Protein AF-A0A9E0CCC2-F1 (afdb_monomer_lite)

Radius of gyration: 22.91 Å; chains: 1; bounding box: 28×56×61 Å

pLDDT: mean 71.47, std 16.63, range [40.25, 92.56]

Foldseek 3Di:
DDDDDDPPCPDDPDDPPVVPPVQPPPPQLLPGDLLVLLCCCVPPPPDVRSVVSCVVVVRPSVVSVVPDDD

Sequence (70 aa):
MRFFLLPSLLLLCACVTDDIRAPSLSGNPSKMSADTLCYRAAYAKEDPALIEEVKARNLDCGAILDSQPF

Structure (mmCIF, N/CA/C/O backbone):
data_AF-A0A9E0CCC2-F1
#
_entry.id   AF-A0A9E0CCC2-F1
#
loop_
_atom_site.group_PDB
_atom_site.id
_atom_site.type_symbol
_atom_site.label_atom_id
_atom_site.label_alt_id
_atom_site.label_comp_id
_atom_site.label_asym_id
_atom_site.label_entity_id
_atom_site.label_seq_id
_atom_site.pdbx_PDB_ins_code
_atom_site.Cartn_x
_atom_site.Cartn_y
_atom_site.Cartn_z
_atom_site.occupancy
_atom_site.B_iso_or_equiv
_atom_site.auth_seq_id
_atom_site.auth_comp_id
_atom_site.auth_asym_id
_atom_site.auth_atom_id
_atom_site.pdbx_PDB_model_num
ATOM 1 N N . MET A 1 1 ? 16.248 51.173 -47.760 1.00 40.25 1 MET A N 1
ATOM 2 C CA . MET A 1 1 ? 15.775 49.930 -48.405 1.00 40.25 1 MET A CA 1
ATOM 3 C C . MET A 1 1 ? 15.919 48.783 -47.417 1.00 40.25 1 MET A C 1
ATOM 5 O O . MET A 1 1 ? 17.003 48.614 -46.884 1.00 40.25 1 MET A O 1
ATOM 9 N N . ARG A 1 2 ? 14.817 48.048 -47.210 1.00 46.53 2 ARG A N 1
ATOM 10 C CA . ARG A 1 2 ? 14.685 46.718 -46.580 1.00 46.53 2 ARG A CA 1
ATOM 11 C C . ARG A 1 2 ? 15.123 46.566 -45.113 1.00 46.53 2 ARG A C 1
ATOM 13 O O . ARG A 1 2 ? 16.190 46.054 -44.805 1.00 46.53 2 ARG A O 1
ATOM 20 N N . PHE A 1 3 ? 14.186 46.922 -44.232 1.00 45.62 3 PHE A N 1
ATOM 21 C CA . PHE A 1 3 ? 14.016 46.303 -42.917 1.00 45.62 3 PHE A CA 1
ATOM 22 C C . PHE A 1 3 ? 13.706 44.810 -43.106 1.00 45.62 3 PHE A C 1
ATOM 24 O O . PHE A 1 3 ? 12.732 44.468 -43.779 1.00 45.62 3 PHE A O 1
ATOM 31 N N . PHE A 1 4 ? 14.537 43.929 -42.548 1.00 53.94 4 PHE A N 1
ATOM 32 C CA . PHE A 1 4 ? 14.248 42.498 -42.490 1.00 53.94 4 PHE A CA 1
ATOM 33 C C . PHE A 1 4 ? 13.312 42.220 -41.311 1.00 53.94 4 PHE A C 1
ATOM 35 O O . PHE A 1 4 ? 13.678 42.373 -40.149 1.00 53.94 4 PHE A O 1
ATOM 42 N N 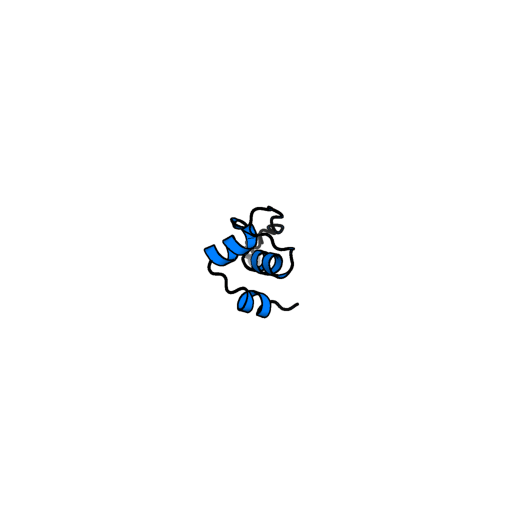. LEU A 1 5 ? 12.084 41.839 -41.655 1.00 56.09 5 LEU A N 1
ATOM 43 C CA . LEU A 1 5 ? 11.092 41.235 -40.777 1.00 56.09 5 LEU A CA 1
ATOM 44 C C . LEU A 1 5 ? 11.487 39.779 -40.504 1.00 56.09 5 LEU A C 1
ATOM 46 O O . LEU A 1 5 ? 11.608 39.005 -41.449 1.00 56.09 5 LEU A O 1
ATOM 50 N N . LEU A 1 6 ? 11.604 39.403 -39.233 1.00 55.88 6 LEU A N 1
ATOM 51 C CA . LEU A 1 6 ? 11.387 38.039 -38.742 1.00 55.88 6 LEU A CA 1
ATOM 52 C C . LEU A 1 6 ? 10.814 38.169 -37.321 1.00 55.88 6 LEU A C 1
ATOM 54 O O . LEU A 1 6 ? 11.557 38.497 -36.396 1.00 55.88 6 LEU A O 1
ATOM 58 N N . PRO A 1 7 ? 9.494 37.993 -37.127 1.00 53.03 7 PRO A N 1
ATOM 59 C CA . PRO A 1 7 ? 8.920 37.940 -35.797 1.00 53.03 7 PRO A CA 1
ATOM 60 C C . PRO A 1 7 ? 9.259 36.566 -35.220 1.00 53.03 7 PRO A C 1
ATOM 62 O O . PRO A 1 7 ? 8.678 35.555 -35.613 1.00 53.03 7 PRO A O 1
ATOM 65 N N . SER A 1 8 ? 10.226 36.520 -34.305 1.00 55.34 8 SER A N 1
ATOM 66 C CA . SER A 1 8 ? 10.461 35.350 -33.462 1.00 55.34 8 SER A CA 1
ATOM 67 C C . SER A 1 8 ? 9.253 35.163 -32.550 1.00 55.34 8 SER A C 1
ATOM 69 O O . SER A 1 8 ? 9.182 35.699 -31.447 1.00 55.34 8 SER A O 1
ATOM 71 N N . LEU A 1 9 ? 8.278 34.418 -33.059 1.00 60.28 9 LEU A N 1
ATOM 72 C CA . LEU A 1 9 ? 7.139 33.894 -32.330 1.00 60.28 9 LEU A CA 1
ATOM 73 C C . LEU A 1 9 ? 7.652 32.772 -31.410 1.00 60.28 9 LEU A C 1
ATOM 75 O O . LEU A 1 9 ? 7.489 31.589 -31.695 1.00 60.28 9 LEU A O 1
ATOM 79 N N . LEU A 1 10 ? 8.339 33.135 -30.326 1.00 58.88 10 LEU A N 1
ATOM 80 C CA . LEU A 1 10 ? 8.611 32.197 -29.240 1.00 58.88 10 LEU A CA 1
ATOM 81 C C . LEU A 1 10 ? 7.322 32.066 -28.434 1.00 58.88 10 LEU A C 1
ATOM 83 O O . LEU A 1 10 ? 7.052 32.825 -27.504 1.00 58.88 10 LEU A O 1
ATOM 87 N N . LEU A 1 11 ? 6.489 31.135 -28.906 1.00 57.84 11 LEU A N 1
ATOM 88 C CA . LEU A 1 11 ? 5.297 30.665 -28.226 1.00 57.84 11 LEU A CA 1
ATOM 89 C C . LEU A 1 11 ? 5.637 30.306 -26.779 1.00 57.84 11 LEU A C 1
ATOM 91 O O . LEU A 1 11 ? 6.617 29.618 -26.495 1.00 57.84 11 LEU A O 1
ATOM 95 N N . LEU A 1 12 ? 4.763 30.768 -25.894 1.00 54.53 12 LEU A N 1
ATOM 96 C CA . LEU A 1 12 ? 4.701 30.426 -24.489 1.00 54.53 12 LEU A CA 1
ATOM 97 C C . LEU A 1 12 ? 4.704 28.898 -24.306 1.00 54.53 12 LEU A C 1
ATOM 99 O O . LEU A 1 12 ? 3.685 28.249 -24.531 1.00 54.53 12 LEU A O 1
ATOM 103 N N . CYS A 1 13 ? 5.799 28.340 -23.792 1.00 54.94 13 CYS A N 1
ATOM 104 C CA . CYS A 1 13 ? 5.744 27.096 -23.024 1.00 54.94 13 CYS A CA 1
ATOM 105 C C . CYS A 1 13 ? 5.268 27.430 -21.604 1.00 54.94 13 CYS A C 1
ATOM 107 O O . CYS A 1 13 ? 6.045 27.467 -20.654 1.00 54.94 13 CYS A O 1
ATOM 109 N N . ALA A 1 14 ? 3.978 27.741 -21.483 1.00 55.66 14 ALA A N 1
ATOM 110 C CA . ALA A 1 14 ? 3.260 27.565 -20.231 1.00 55.66 14 ALA A CA 1
ATOM 111 C C . ALA A 1 14 ? 2.919 26.072 -20.057 1.00 55.66 14 ALA A C 1
ATOM 113 O O . ALA A 1 14 ? 2.856 25.340 -21.041 1.00 55.66 14 ALA A O 1
ATOM 114 N N . CYS A 1 15 ? 2.647 25.675 -18.810 1.00 57.09 15 CYS A N 1
ATOM 115 C CA . CYS A 1 15 ? 2.178 24.355 -18.359 1.00 57.09 15 CYS A CA 1
ATOM 116 C C . CYS A 1 15 ? 3.250 23.357 -17.896 1.00 57.09 15 CYS A C 1
ATOM 118 O O . CYS A 1 15 ? 3.215 22.195 -18.279 1.00 57.09 15 CYS A O 1
ATOM 120 N N . VAL A 1 16 ? 4.114 23.762 -16.964 1.00 51.84 16 VAL A N 1
ATOM 121 C CA . VAL A 1 16 ? 4.508 22.838 -15.885 1.00 51.84 16 VAL A CA 1
ATOM 122 C C . VAL A 1 16 ? 4.385 23.575 -14.551 1.00 51.84 16 VAL A C 1
ATOM 124 O O . VAL A 1 16 ? 5.363 23.909 -13.894 1.00 51.84 16 VAL A O 1
ATOM 127 N N . THR A 1 17 ? 3.150 23.883 -14.155 1.00 52.88 17 THR A N 1
ATOM 128 C CA . THR A 1 17 ? 2.812 23.848 -12.729 1.00 52.88 17 THR A CA 1
ATOM 129 C C . THR A 1 17 ? 2.619 22.377 -12.396 1.00 52.88 17 THR A C 1
ATOM 131 O O . THR A 1 17 ? 1.488 21.894 -12.364 1.00 52.88 17 THR A O 1
ATOM 134 N N . A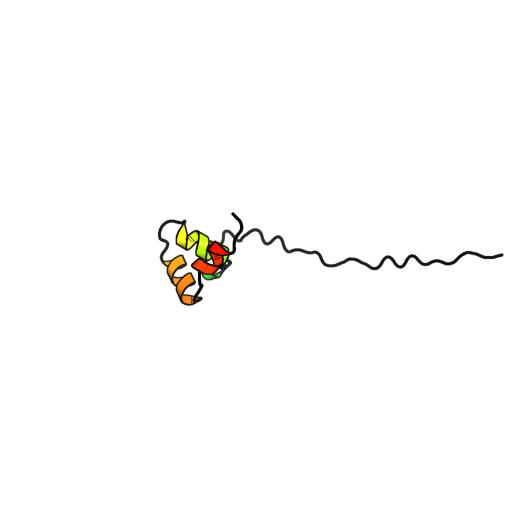SP A 1 18 ? 3.726 21.645 -12.262 1.00 42.50 18 ASP A N 1
ATOM 135 C CA . ASP A 1 18 ? 3.666 20.371 -11.564 1.00 42.50 18 ASP A CA 1
ATOM 136 C C . ASP A 1 18 ? 3.449 20.753 -10.108 1.00 42.50 18 ASP A C 1
ATOM 138 O O . ASP A 1 18 ? 4.320 21.312 -9.437 1.00 42.50 18 ASP A O 1
ATOM 142 N N . ASP A 1 19 ? 2.188 20.635 -9.716 1.00 45.75 19 ASP A N 1
ATOM 143 C CA . ASP A 1 19 ? 1.695 20.693 -8.359 1.00 45.75 19 ASP A CA 1
ATOM 144 C C . ASP A 1 19 ? 2.596 19.749 -7.551 1.00 45.75 19 ASP A C 1
ATOM 146 O O . ASP A 1 19 ? 2.342 18.548 -7.481 1.00 45.75 19 ASP A O 1
ATOM 150 N N . ILE A 1 20 ? 3.684 20.272 -6.967 1.00 50.72 20 ILE A N 1
ATOM 151 C CA . ILE A 1 20 ? 4.427 19.579 -5.915 1.00 50.72 20 ILE A CA 1
ATOM 152 C C . ILE A 1 20 ? 3.481 19.582 -4.717 1.00 50.72 20 ILE A C 1
ATOM 154 O O . ILE A 1 20 ? 3.630 20.329 -3.748 1.00 50.72 20 ILE A O 1
ATOM 158 N N . ARG A 1 21 ? 2.441 18.756 -4.816 1.00 48.25 21 ARG A N 1
ATOM 159 C CA . ARG A 1 21 ? 1.648 18.265 -3.714 1.00 48.25 21 ARG A CA 1
ATOM 160 C C . ARG A 1 21 ? 2.650 17.497 -2.886 1.00 48.25 21 ARG A C 1
ATOM 162 O O . ARG A 1 21 ? 2.896 16.316 -3.114 1.00 48.25 21 ARG A O 1
ATOM 169 N N . ALA A 1 22 ? 3.278 18.210 -1.953 1.00 49.28 22 ALA A N 1
ATOM 170 C CA . ALA A 1 22 ? 3.981 17.589 -0.852 1.00 49.28 22 ALA A CA 1
ATOM 171 C C . ALA A 1 22 ? 3.076 16.446 -0.371 1.00 49.28 22 ALA A C 1
ATOM 173 O O . ALA A 1 22 ? 1.883 16.710 -0.150 1.00 49.28 22 ALA A O 1
ATOM 174 N N . PRO A 1 23 ? 3.571 15.193 -0.316 1.00 49.06 23 PRO A N 1
ATOM 175 C CA . PRO A 1 23 ? 2.739 14.052 0.025 1.00 49.06 23 PRO A CA 1
ATOM 176 C C . PRO A 1 23 ? 2.038 14.416 1.319 1.00 49.06 23 PRO A C 1
ATOM 178 O O . PRO A 1 23 ? 2.693 14.732 2.316 1.00 49.06 23 PRO A O 1
ATOM 181 N N . SER A 1 24 ? 0.709 14.532 1.262 1.00 50.50 24 SER A N 1
ATOM 182 C CA . SER A 1 24 ? -0.015 15.052 2.405 1.00 50.50 24 SER A CA 1
ATOM 183 C C . SER A 1 24 ? 0.245 14.060 3.531 1.00 50.50 24 SER A C 1
ATOM 185 O O . SER A 1 24 ? -0.238 12.930 3.486 1.00 50.50 24 SER A O 1
ATOM 187 N N . LEU A 1 25 ? 0.988 14.489 4.551 1.00 56.22 25 LEU A N 1
ATOM 188 C CA . LEU A 1 25 ? 1.123 13.818 5.846 1.00 56.22 25 LEU A CA 1
ATOM 189 C C . LEU A 1 25 ? -0.219 13.850 6.603 1.00 56.22 25 LEU A C 1
ATOM 191 O O . LEU A 1 25 ? -0.267 13.882 7.829 1.00 56.22 25 LEU A O 1
ATOM 195 N N . SER A 1 26 ? -1.339 13.906 5.878 1.00 53.78 26 SER A N 1
ATOM 196 C CA . SER A 1 26 ? -2.658 13.734 6.436 1.00 53.78 26 SER A CA 1
ATOM 197 C C . SER A 1 26 ? -2.700 12.314 6.966 1.00 53.78 26 SER A C 1
ATOM 199 O O . SER A 1 26 ? -2.637 11.367 6.195 1.00 53.78 26 SER A O 1
ATOM 201 N N . GLY A 1 27 ? -2.819 12.156 8.283 1.00 66.25 27 GLY A N 1
ATOM 202 C CA . GLY A 1 27 ? -3.049 10.857 8.915 1.00 66.25 27 GLY A CA 1
ATOM 203 C C . GLY A 1 27 ? -4.385 10.207 8.532 1.00 66.25 27 GLY A C 1
ATOM 204 O O . GLY A 1 27 ? -4.760 9.231 9.163 1.00 66.25 27 GLY A O 1
ATOM 205 N N . ASN A 1 28 ? -5.114 10.742 7.544 1.00 77.75 28 ASN A N 1
ATOM 206 C CA . ASN A 1 28 ? -6.356 10.183 7.031 1.00 77.75 28 ASN A CA 1
ATOM 207 C C . ASN A 1 28 ? -6.068 9.256 5.826 1.00 77.75 28 ASN A C 1
ATOM 209 O O . ASN A 1 28 ? -5.687 9.762 4.763 1.00 77.75 28 ASN A O 1
ATOM 213 N N . PRO A 1 29 ? -6.276 7.932 5.964 1.00 81.25 29 PRO A N 1
ATOM 214 C CA . PRO A 1 29 ? -6.056 6.944 4.905 1.00 81.25 29 PRO A CA 1
ATOM 215 C C . PRO A 1 29 ? -6.768 7.276 3.589 1.00 81.25 29 PRO A C 1
ATOM 217 O O . PRO A 1 29 ? -6.176 7.158 2.519 1.00 81.25 29 PRO A O 1
ATOM 220 N N . SER A 1 30 ? -8.001 7.783 3.642 1.00 83.25 30 SER A N 1
ATOM 221 C CA . SER A 1 30 ? -8.828 8.019 2.451 1.00 83.25 30 SER A CA 1
ATOM 222 C C . SER A 1 30 ? -8.319 9.151 1.553 1.00 83.25 30 SER A C 1
ATOM 224 O O . SER A 1 30 ? -8.761 9.295 0.414 1.00 83.25 30 SER A O 1
ATOM 226 N N . LYS A 1 31 ? -7.387 9.980 2.044 1.00 83.19 31 LYS A N 1
ATOM 227 C CA . LYS A 1 31 ? -6.744 11.050 1.260 1.00 83.19 31 LYS A CA 1
ATOM 228 C C . LYS A 1 31 ? -5.357 10.677 0.738 1.00 83.19 31 LYS A C 1
ATOM 230 O O . LYS A 1 31 ? -4.756 11.472 0.016 1.00 83.19 31 LYS A O 1
ATOM 235 N N . MET A 1 32 ? -4.843 9.505 1.100 1.00 82.69 32 MET A N 1
ATOM 236 C CA . MET A 1 32 ? -3.534 9.038 0.656 1.00 82.69 32 MET A CA 1
ATOM 237 C C . MET A 1 32 ? -3.598 8.472 -0.766 1.00 82.69 32 MET A C 1
ATOM 239 O O . MET A 1 32 ? -4.614 7.928 -1.223 1.00 82.69 32 MET A O 1
ATOM 243 N N . SER A 1 33 ? -2.480 8.601 -1.475 1.00 87.06 33 SER A N 1
ATOM 244 C CA . SER A 1 33 ? -2.280 7.932 -2.754 1.00 87.06 33 SER A CA 1
ATOM 245 C C . SER A 1 33 ? -2.177 6.414 -2.551 1.00 87.06 33 SER A C 1
ATOM 247 O O . SER A 1 33 ? -1.902 5.938 -1.448 1.00 87.06 33 SER A O 1
ATOM 249 N N . ALA A 1 34 ? -2.469 5.639 -3.598 1.00 87.19 34 ALA A N 1
ATOM 250 C CA . ALA A 1 34 ? -2.552 4.181 -3.496 1.00 87.19 34 ALA A CA 1
ATOM 251 C C . ALA A 1 34 ? -1.195 3.541 -3.149 1.00 87.19 34 ALA A C 1
ATOM 253 O O . ALA A 1 34 ? -1.137 2.640 -2.321 1.00 87.19 34 ALA A O 1
ATOM 254 N N . ASP A 1 35 ? -0.109 4.067 -3.713 1.00 86.44 35 ASP A N 1
ATOM 255 C CA . ASP A 1 35 ? 1.275 3.725 -3.378 1.00 86.44 35 ASP A CA 1
ATOM 256 C C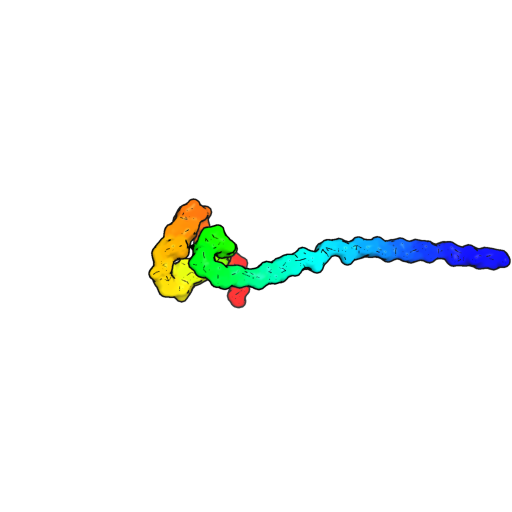 . ASP A 1 35 ? 1.583 3.979 -1.899 1.00 86.44 35 ASP A C 1
ATOM 258 O O . ASP A 1 35 ? 2.043 3.080 -1.201 1.00 86.44 35 ASP A O 1
ATOM 262 N N . THR A 1 36 ? 1.240 5.164 -1.386 1.00 86.75 36 THR A N 1
ATOM 263 C CA . THR A 1 36 ? 1.473 5.521 0.018 1.00 86.75 36 THR A CA 1
ATOM 264 C C . THR A 1 36 ? 0.619 4.670 0.960 1.00 86.75 36 THR A C 1
ATOM 266 O O . THR A 1 36 ? 1.105 4.256 2.012 1.00 86.75 36 THR A O 1
ATOM 269 N N . LEU A 1 37 ? -0.632 4.365 0.596 1.00 88.44 37 LEU A N 1
ATOM 270 C CA . LEU A 1 37 ? -1.491 3.451 1.359 1.00 88.44 37 LEU A CA 1
ATOM 271 C C . LEU A 1 37 ? -0.899 2.053 1.429 1.00 88.44 37 LEU A C 1
ATOM 273 O O . LEU A 1 37 ? -0.745 1.526 2.524 1.00 88.44 37 LEU A O 1
ATOM 277 N N . CYS A 1 38 ? -0.549 1.472 0.283 1.00 88.81 38 CYS A N 1
ATOM 278 C CA . CYS A 1 38 ? 0.005 0.127 0.214 1.00 88.81 38 CYS A CA 1
ATOM 279 C C . CYS A 1 38 ? 1.346 0.032 0.942 1.00 88.81 38 CYS A C 1
ATOM 281 O O . CYS A 1 38 ? 1.565 -0.903 1.708 1.00 88.81 38 CYS A O 1
ATOM 283 N N . TYR A 1 39 ? 2.204 1.041 0.793 1.00 87.00 39 TYR A N 1
ATOM 284 C CA . TYR A 1 39 ? 3.469 1.113 1.510 1.00 87.00 39 TYR A CA 1
ATOM 285 C C . TYR A 1 39 ? 3.260 1.211 3.028 1.00 87.00 39 TYR A C 1
ATOM 287 O O . TYR A 1 39 ? 3.848 0.453 3.796 1.00 87.00 39 TYR A O 1
ATOM 295 N N . ARG A 1 40 ? 2.383 2.107 3.498 1.00 86.75 40 ARG A N 1
ATOM 296 C CA . ARG A 1 40 ? 2.114 2.239 4.938 1.00 86.75 40 ARG A CA 1
ATOM 297 C C . ARG A 1 40 ? 1.371 1.021 5.492 1.00 86.75 40 ARG A C 1
ATOM 299 O O . ARG A 1 40 ? 1.661 0.630 6.608 1.00 86.75 40 ARG A O 1
ATOM 306 N N . ALA A 1 41 ? 0.484 0.382 4.737 1.00 85.56 41 ALA A N 1
ATOM 307 C CA . ALA A 1 41 ? -0.176 -0.851 5.165 1.00 85.56 41 ALA A CA 1
ATOM 308 C C . ALA A 1 41 ? 0.798 -2.041 5.262 1.00 85.56 41 ALA A C 1
ATOM 310 O O . ALA A 1 41 ? 0.629 -2.889 6.133 1.00 85.56 41 ALA A O 1
ATOM 311 N N . ALA A 1 42 ? 1.815 -2.103 4.394 1.00 85.50 42 ALA A N 1
ATOM 312 C CA . ALA A 1 42 ? 2.819 -3.168 4.401 1.00 85.50 42 ALA A CA 1
ATOM 313 C C . ALA A 1 42 ? 3.932 -2.958 5.447 1.00 85.50 42 ALA A C 1
ATOM 315 O O . ALA A 1 42 ? 4.424 -3.931 6.016 1.00 85.50 42 ALA A O 1
ATOM 316 N N . TYR A 1 43 ? 4.338 -1.705 5.698 1.00 81.00 43 TYR A N 1
ATOM 317 C CA . TYR A 1 43 ? 5.533 -1.386 6.495 1.00 81.00 43 TYR A CA 1
ATOM 318 C C . TYR A 1 43 ? 5.280 -0.522 7.737 1.00 81.00 43 TYR A C 1
ATOM 320 O O . TYR A 1 43 ? 6.094 -0.539 8.663 1.00 81.00 43 TYR A O 1
ATOM 328 N N . ALA A 1 44 ? 4.191 0.251 7.795 1.00 72.06 44 ALA A N 1
ATOM 329 C CA . ALA A 1 44 ? 3.812 0.926 9.032 1.00 72.06 44 ALA A CA 1
ATOM 330 C C . ALA A 1 44 ? 3.070 -0.075 9.927 1.00 72.06 44 ALA A C 1
ATOM 332 O O . ALA A 1 44 ? 2.273 -0.876 9.447 1.00 72.06 44 ALA A O 1
ATOM 333 N N . LYS A 1 45 ? 3.369 -0.045 11.234 1.00 64.06 45 LYS A N 1
ATOM 334 C CA . LYS A 1 45 ? 2.721 -0.893 12.251 1.00 64.06 45 LYS A CA 1
ATOM 335 C C . LYS A 1 45 ? 1.211 -0.961 12.016 1.00 64.06 45 LYS A C 1
ATOM 337 O O . LYS A 1 45 ? 0.625 0.085 11.761 1.00 64.06 45 LYS A O 1
ATOM 342 N N . GLU A 1 46 ? 0.645 -2.163 12.152 1.00 67.19 46 GLU A N 1
ATOM 343 C CA . GLU A 1 46 ? -0.756 -2.526 11.887 1.00 67.19 46 GLU A CA 1
ATOM 344 C C . GLU A 1 46 ? -1.754 -1.432 12.297 1.00 67.19 46 GLU A C 1
ATOM 346 O O . GLU A 1 46 ? -2.258 -1.401 13.420 1.00 67.19 46 GLU A O 1
ATOM 351 N N . ASP A 1 47 ? -2.034 -0.519 11.369 1.00 82.19 47 ASP A N 1
ATOM 352 C CA . ASP A 1 47 ? -3.079 0.481 11.506 1.00 82.19 47 ASP A CA 1
ATOM 353 C C . ASP A 1 47 ? -4.325 -0.080 10.810 1.00 82.19 47 ASP A C 1
ATOM 355 O O . ASP A 1 47 ? -4.345 -0.186 9.575 1.00 82.19 47 ASP A O 1
ATOM 359 N N . PRO A 1 48 ? -5.364 -0.475 11.566 1.00 83.50 48 PRO A N 1
ATOM 360 C CA . PRO A 1 48 ? -6.558 -1.075 10.987 1.00 83.50 48 PRO A CA 1
ATOM 361 C C . PRO A 1 48 ? -7.251 -0.141 9.988 1.00 83.50 48 PRO A C 1
ATOM 363 O O . PRO A 1 48 ? -7.859 -0.634 9.040 1.00 83.50 48 PRO A O 1
ATOM 366 N N . ALA A 1 49 ? -7.102 1.182 10.130 1.00 86.44 49 ALA A N 1
ATOM 367 C CA . ALA A 1 49 ? -7.697 2.147 9.212 1.00 86.44 49 ALA A CA 1
ATOM 368 C C . ALA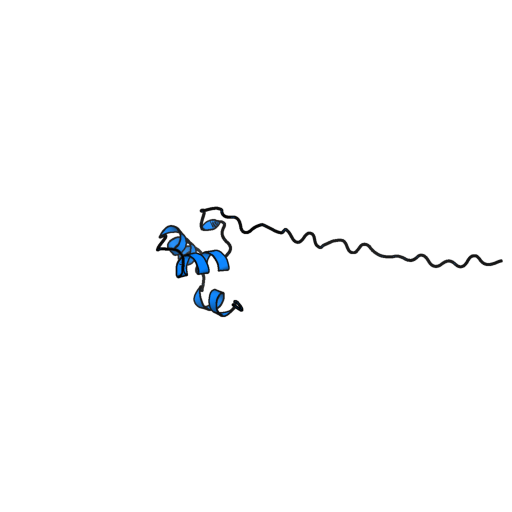 A 1 49 ? -7.019 2.132 7.829 1.00 86.44 49 ALA A C 1
ATOM 370 O O . ALA A 1 49 ? -7.682 2.332 6.813 1.00 86.44 49 ALA A O 1
ATOM 371 N N . LEU A 1 50 ? -5.711 1.847 7.761 1.00 85.88 50 LEU A N 1
ATOM 372 C CA . LEU A 1 50 ? -5.011 1.674 6.481 1.00 85.88 50 LEU A CA 1
ATOM 373 C C . LEU A 1 50 ? -5.456 0.389 5.779 1.00 85.88 50 LEU A C 1
ATOM 375 O O . LEU A 1 50 ? -5.687 0.395 4.573 1.00 85.88 50 LEU A O 1
ATOM 379 N N . ILE A 1 51 ? -5.605 -0.702 6.534 1.00 85.81 51 ILE A N 1
ATOM 380 C CA . ILE A 1 51 ? -6.031 -2.002 5.997 1.00 85.81 51 ILE A CA 1
ATOM 381 C C . ILE A 1 51 ? -7.473 -1.927 5.486 1.00 85.81 51 ILE A C 1
ATOM 383 O O . ILE A 1 51 ? -7.780 -2.462 4.419 1.00 85.81 51 ILE A O 1
ATOM 387 N N . GLU A 1 52 ? -8.360 -1.269 6.234 1.00 89.62 52 GLU A N 1
ATOM 388 C CA . GLU A 1 52 ? -9.747 -1.057 5.823 1.00 89.62 52 GLU A CA 1
ATOM 389 C C . GLU A 1 52 ? -9.822 -0.226 4.544 1.00 89.62 52 GLU A C 1
ATOM 391 O O . GLU A 1 52 ? -10.517 -0.622 3.617 1.00 89.62 52 GLU A O 1
ATOM 396 N N . GLU A 1 53 ? -9.050 0.857 4.439 1.00 89.50 53 GLU A N 1
ATOM 397 C CA . GLU A 1 53 ? -9.031 1.698 3.241 1.00 89.50 53 GLU A CA 1
ATOM 398 C C . GLU A 1 53 ? -8.478 0.953 2.015 1.00 89.50 53 GLU A C 1
ATOM 400 O O . GLU A 1 53 ? -9.048 1.039 0.926 1.00 89.50 53 GLU A O 1
ATOM 405 N N . VAL A 1 54 ? -7.407 0.168 2.183 1.00 89.88 54 VAL A N 1
ATOM 406 C CA . VAL A 1 54 ? -6.859 -0.696 1.122 1.00 89.88 54 VAL A CA 1
ATOM 407 C C . VAL A 1 54 ? -7.923 -1.674 0.616 1.00 89.88 54 VAL A C 1
ATOM 409 O O . VAL A 1 54 ? -8.090 -1.827 -0.596 1.00 89.88 54 VAL A O 1
ATOM 412 N N . LYS A 1 55 ? -8.688 -2.290 1.528 1.00 89.56 55 LYS A N 1
ATOM 413 C CA . LYS A 1 55 ? -9.797 -3.191 1.178 1.00 89.56 55 LYS A CA 1
ATOM 414 C C . LYS A 1 55 ? -10.975 -2.451 0.549 1.00 89.56 55 LYS A C 1
ATOM 416 O O . LYS A 1 55 ? -11.501 -2.912 -0.459 1.00 89.56 55 LYS A O 1
ATOM 421 N N . ALA A 1 56 ? -11.375 -1.309 1.103 1.00 92.56 56 ALA A N 1
ATOM 422 C CA . ALA A 1 56 ? -12.493 -0.500 0.623 1.00 92.56 56 ALA A CA 1
ATOM 423 C C . ALA A 1 56 ? -12.258 -0.006 -0.808 1.00 92.56 56 ALA A C 1
ATOM 425 O O . ALA A 1 56 ? -13.180 0.033 -1.621 1.00 92.56 56 ALA A O 1
ATOM 426 N N . ARG A 1 57 ? -11.003 0.316 -1.135 1.00 89.62 57 ARG A N 1
ATOM 427 C CA . ARG A 1 57 ? -10.572 0.727 -2.475 1.00 89.62 57 ARG A CA 1
ATOM 428 C C . ARG A 1 57 ? -10.187 -0.441 -3.385 1.00 89.62 57 ARG A C 1
ATOM 430 O O . ARG A 1 57 ? -9.863 -0.194 -4.544 1.00 89.62 57 ARG A O 1
ATOM 437 N N . ASN A 1 58 ? -10.229 -1.676 -2.880 1.00 92.12 58 ASN A N 1
ATOM 438 C CA . ASN A 1 58 ? -9.840 -2.898 -3.583 1.00 92.12 58 ASN A CA 1
ATOM 439 C C . ASN A 1 58 ? -8.462 -2.774 -4.267 1.00 92.12 58 ASN A C 1
ATOM 441 O O . ASN A 1 58 ? -8.314 -3.070 -5.454 1.00 92.12 58 ASN A O 1
ATOM 445 N N . LEU A 1 59 ? -7.472 -2.247 -3.536 1.00 89.19 59 LEU A N 1
ATOM 446 C CA . LEU A 1 59 ? -6.135 -1.997 -4.075 1.00 89.19 59 LEU A CA 1
ATOM 447 C C . LEU A 1 59 ? -5.327 -3.295 -4.151 1.00 89.19 59 LEU A C 1
ATOM 449 O O . LEU A 1 59 ? -5.155 -3.988 -3.147 1.00 89.19 59 LEU A O 1
ATOM 453 N N . ASP A 1 60 ? -4.757 -3.573 -5.322 1.00 91.31 60 ASP A N 1
ATOM 454 C CA . ASP A 1 60 ? -3.757 -4.627 -5.488 1.00 91.31 60 ASP A CA 1
ATOM 455 C C . ASP A 1 60 ? -2.378 -4.103 -5.074 1.00 91.31 60 ASP A C 1
ATOM 457 O O . ASP A 1 60 ? -1.579 -3.625 -5.884 1.00 91.31 60 ASP A O 1
ATOM 461 N N . CYS A 1 61 ? -2.115 -4.147 -3.769 1.00 88.38 61 CYS A N 1
ATOM 462 C CA . CYS A 1 61 ? -0.856 -3.662 -3.222 1.00 88.38 61 CYS A CA 1
ATOM 463 C C . CYS A 1 61 ? 0.365 -4.467 -3.682 1.00 88.38 61 CYS A C 1
ATOM 465 O O . CYS A 1 61 ? 1.461 -3.915 -3.658 1.00 88.38 61 CYS A O 1
ATOM 467 N N . GLY A 1 62 ? 0.197 -5.717 -4.131 1.00 86.94 62 GLY A N 1
ATOM 468 C CA . GLY A 1 62 ? 1.293 -6.497 -4.706 1.00 86.94 62 GLY A CA 1
ATOM 469 C C . GLY A 1 62 ? 1.764 -5.869 -6.013 1.00 86.94 62 GLY A C 1
ATOM 470 O O . GLY A 1 62 ? 2.911 -5.448 -6.121 1.00 86.94 62 GLY A O 1
ATOM 471 N N . ALA A 1 63 ? 0.838 -5.679 -6.957 1.00 88.44 63 ALA A N 1
ATOM 472 C CA . ALA A 1 63 ? 1.146 -5.047 -8.238 1.00 88.44 63 ALA A CA 1
ATOM 473 C C . ALA A 1 63 ? 1.683 -3.612 -8.083 1.00 88.44 63 ALA A C 1
ATOM 475 O O . ALA A 1 63 ? 2.604 -3.207 -8.792 1.00 88.44 63 ALA A O 1
ATOM 476 N N . ILE A 1 64 ? 1.122 -2.839 -7.146 1.00 86.06 64 ILE A N 1
ATOM 477 C CA . ILE A 1 64 ? 1.547 -1.454 -6.900 1.00 86.06 64 ILE A CA 1
ATOM 478 C C . ILE A 1 64 ? 2.986 -1.406 -6.379 1.00 86.06 64 ILE A C 1
ATOM 480 O O . ILE A 1 64 ? 3.778 -0.615 -6.890 1.00 86.06 64 ILE A O 1
ATOM 484 N N . LEU A 1 65 ? 3.332 -2.236 -5.392 1.00 84.88 65 LEU A N 1
ATOM 485 C CA . LEU A 1 65 ? 4.675 -2.247 -4.809 1.00 84.88 65 LEU A CA 1
ATOM 486 C C . LEU A 1 65 ? 5.712 -2.848 -5.769 1.00 84.88 65 LEU A C 1
ATOM 488 O O . LEU A 1 65 ? 6.807 -2.306 -5.865 1.00 84.88 65 LEU A O 1
ATOM 492 N N . ASP A 1 66 ? 5.358 -3.883 -6.534 1.00 85.31 66 ASP A N 1
ATOM 493 C CA . ASP A 1 66 ? 6.257 -4.505 -7.519 1.00 85.31 66 ASP A CA 1
ATOM 494 C C . ASP A 1 66 ? 6.564 -3.584 -8.711 1.00 85.31 66 ASP A C 1
ATOM 496 O O . ASP A 1 66 ? 7.613 -3.695 -9.344 1.00 85.31 66 ASP A O 1
ATOM 500 N N . SER A 1 67 ? 5.653 -2.660 -9.032 1.00 77.50 67 SER A N 1
ATOM 501 C CA . SER A 1 67 ? 5.836 -1.688 -10.117 1.00 77.50 67 SER A CA 1
ATOM 502 C C . SER A 1 67 ? 6.754 -0.510 -9.762 1.00 77.50 67 SER A C 1
ATOM 504 O O . SER A 1 67 ? 7.101 0.278 -10.646 1.00 77.50 67 SER A O 1
ATOM 506 N N . GLN A 1 68 ? 7.147 -0.368 -8.491 1.00 65.62 68 GLN A N 1
ATOM 507 C CA . GLN A 1 68 ? 7.989 0.731 -8.024 1.00 65.62 68 GLN A CA 1
ATOM 508 C C . GLN A 1 68 ? 9.477 0.353 -8.140 1.00 65.62 68 GLN A C 1
ATOM 510 O O . GLN A 1 68 ? 9.908 -0.618 -7.520 1.00 65.62 68 GLN A O 1
ATOM 515 N N . PRO A 1 69 ? 10.295 1.098 -8.906 1.00 60.28 69 PRO A N 1
ATOM 516 C CA . PRO A 1 69 ? 11.741 0.922 -8.868 1.00 60.28 69 PRO A CA 1
ATOM 517 C C . PRO A 1 69 ? 12.268 1.473 -7.532 1.00 60.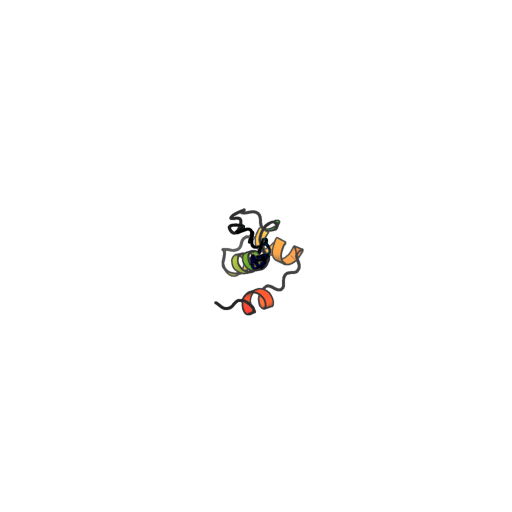28 69 PRO A C 1
ATOM 519 O O . PRO A 1 69 ? 12.229 2.683 -7.314 1.00 60.28 69 PRO A O 1
ATOM 522 N N . PHE A 1 70 ? 12.702 0.584 -6.634 1.00 57.66 70 PHE A N 1
ATOM 523 C CA . PHE A 1 70 ? 13.316 0.938 -5.345 1.00 57.66 70 PHE A CA 1
ATOM 524 C C . PHE A 1 70 ? 14.707 1.562 -5.510 1.00 57.66 70 PHE A C 1
ATOM 526 O O . PHE A 1 70 ? 15.474 1.079 -6.378 1.00 57.66 70 PHE A O 1
#

Secondary structure (DSSP, 8-state):
--------------------------S-GGGS-HHHHHHHHHHSS-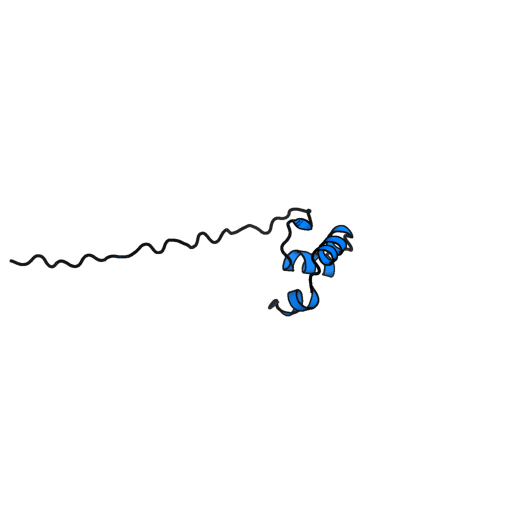-HHHHHHHHHTT--HHHHHHTS--